Protein AF-A0A9X4KV84-F1 (afdb_monomer_lite)

Foldseek 3Di:
DDDDDDPVVVVVVVVVVVVVVVVVVVVVPPDDPPPDDDPDDDDDPFAWWWKDFLPDDDTDIDGPPDDQLVCVVRVHDPVSVQTQKMKTKDKDAAALVCPPHWDKDKDQFDDAKKWKDKQNHTQQDPVRRIDHGRHIDITTCPVRDDHNDMMMMMMMHGHPNNDPVPVVVVVVVVVPDDPDDD

pLDDT: mean 81.69, std 18.49, range [31.92, 98.62]

Structure (mmCIF, N/CA/C/O backbone):
data_AF-A0A9X4KV84-F1
#
_entry.id   AF-A0A9X4KV84-F1
#
loop_
_atom_site.group_PDB
_atom_site.id
_atom_site.type_symbol
_atom_site.label_atom_id
_atom_site.label_alt_id
_atom_site.label_comp_id
_atom_site.label_asym_id
_atom_site.label_entity_id
_atom_site.label_seq_id
_atom_site.pdbx_PDB_ins_code
_atom_site.Cartn_x
_atom_site.Cartn_y
_atom_site.Cartn_z
_atom_site.occupancy
_atom_site.B_iso_or_equiv
_atom_site.auth_seq_id
_atom_site.auth_comp_id
_atom_site.auth_asym_id
_atom_site.auth_atom_id
_atom_site.pdbx_PDB_model_num
ATOM 1 N N . MET A 1 1 ? -4.447 16.804 89.891 1.00 31.92 1 MET A N 1
ATOM 2 C CA . MET A 1 1 ? -5.544 16.135 89.158 1.00 31.92 1 MET A CA 1
ATOM 3 C C . MET A 1 1 ? -5.402 16.503 87.684 1.00 31.92 1 MET A C 1
ATOM 5 O O . MET A 1 1 ? -5.644 17.652 87.350 1.00 31.92 1 MET A O 1
ATOM 9 N N . GLY A 1 2 ? -4.873 15.615 86.836 1.00 37.56 2 GLY A N 1
ATOM 10 C CA . GLY A 1 2 ? -4.540 15.930 85.438 1.00 37.56 2 GLY A CA 1
ATOM 11 C C . GLY A 1 2 ? -5.217 14.962 84.474 1.00 37.56 2 GLY A C 1
ATOM 12 O O . GLY A 1 2 ? -5.084 13.751 84.623 1.00 37.56 2 GLY A O 1
ATOM 13 N N . ILE A 1 3 ? -5.956 15.500 83.505 1.00 43.69 3 ILE A N 1
ATOM 14 C CA . ILE A 1 3 ? -6.633 14.739 82.453 1.00 43.69 3 ILE A CA 1
ATOM 15 C C . ILE A 1 3 ? -5.649 14.579 81.291 1.00 43.69 3 ILE A C 1
ATOM 17 O O . ILE A 1 3 ? -5.285 15.554 80.643 1.00 43.69 3 ILE A O 1
ATOM 21 N N . SER A 1 4 ? -5.228 13.344 81.016 1.00 40.88 4 SER A N 1
ATOM 22 C CA . SER A 1 4 ? -4.529 12.979 79.782 1.00 40.88 4 SER A CA 1
ATOM 23 C C . SER A 1 4 ? -5.303 11.855 79.108 1.00 40.88 4 SER A C 1
ATOM 25 O O . SER A 1 4 ? -5.288 10.708 79.553 1.00 40.88 4 SER A O 1
ATOM 27 N N . LYS A 1 5 ? -6.020 12.191 78.036 1.00 51.00 5 LYS A N 1
ATOM 28 C CA . LYS A 1 5 ? -6.536 11.226 77.065 1.00 51.00 5 LYS A CA 1
ATOM 29 C C . LYS A 1 5 ? -6.236 11.763 75.671 1.00 51.00 5 LYS A C 1
ATOM 31 O O . LYS A 1 5 ? -6.382 12.950 75.416 1.00 51.00 5 LYS A O 1
ATOM 36 N N . SER A 1 6 ? -5.883 10.848 74.774 1.00 55.12 6 SER A N 1
ATOM 37 C CA . SER A 1 6 ? -5.799 11.052 73.323 1.00 55.12 6 SER A CA 1
ATOM 38 C C . SER A 1 6 ? -4.479 11.568 72.731 1.00 55.12 6 SER A C 1
ATOM 40 O O . SER A 1 6 ? -4.425 12.602 72.080 1.00 55.12 6 SER A O 1
ATOM 42 N N . LYS A 1 7 ? -3.405 10.779 72.848 1.00 51.72 7 LYS A N 1
ATOM 43 C CA . LYS A 1 7 ? -2.336 10.764 71.819 1.00 51.72 7 LYS A CA 1
ATOM 44 C C . LYS A 1 7 ? -2.367 9.483 70.974 1.00 51.72 7 LYS A C 1
ATOM 46 O O . LYS A 1 7 ? -2.123 9.513 69.776 1.00 51.72 7 LYS A O 1
ATOM 51 N N . HIS A 1 8 ? -2.783 8.371 71.579 1.00 53.56 8 HIS A N 1
ATOM 52 C CA . HIS A 1 8 ? -2.815 7.052 70.941 1.00 53.56 8 HIS A CA 1
ATOM 53 C C . HIS A 1 8 ? -3.986 6.845 69.962 1.00 53.56 8 HIS A C 1
ATOM 55 O O . HIS A 1 8 ? -3.854 6.076 69.015 1.00 53.56 8 HIS A O 1
ATOM 61 N N . ALA A 1 9 ? -5.121 7.529 70.156 1.00 58.47 9 ALA A N 1
ATOM 62 C CA . ALA A 1 9 ? -6.281 7.410 69.266 1.00 58.47 9 ALA A CA 1
ATOM 63 C C . ALA A 1 9 ? -6.051 8.128 67.923 1.00 58.47 9 ALA A C 1
ATOM 65 O O . ALA A 1 9 ? -6.337 7.564 66.870 1.00 58.47 9 ALA A O 1
ATOM 66 N N . TYR A 1 10 ? -5.447 9.323 67.955 1.00 57.88 10 TYR A N 1
ATOM 67 C CA . TYR A 1 10 ? -5.087 10.075 66.750 1.00 57.88 10 TYR A CA 1
ATOM 68 C C . TYR A 1 10 ? -4.026 9.358 65.910 1.00 57.88 10 TYR A C 1
ATOM 70 O O . TYR A 1 10 ? -4.160 9.304 64.694 1.00 57.88 10 TYR A O 1
ATOM 78 N N . ALA A 1 11 ? -3.027 8.733 66.543 1.00 67.56 11 ALA A N 1
ATOM 79 C CA . ALA A 1 11 ? -2.010 7.959 65.832 1.00 67.56 11 ALA A CA 1
ATOM 80 C C . ALA A 1 11 ? -2.615 6.779 65.050 1.00 67.56 11 ALA A C 1
ATOM 82 O O . ALA A 1 11 ? -2.280 6.574 63.887 1.00 67.56 11 ALA A O 1
ATOM 83 N N . ARG A 1 12 ? -3.568 6.047 65.646 1.00 68.81 12 ARG A N 1
ATOM 84 C CA . ARG A 1 12 ? -4.254 4.931 64.970 1.00 68.81 12 ARG A CA 1
ATOM 85 C C . ARG A 1 12 ? -5.157 5.404 63.829 1.00 68.81 12 ARG A C 1
ATOM 87 O O . ARG A 1 12 ? -5.172 4.769 62.783 1.00 68.81 12 ARG A O 1
ATOM 94 N N . LEU A 1 13 ? -5.863 6.523 64.000 1.00 69.19 13 LEU A N 1
ATOM 95 C CA . LEU A 1 13 ? -6.731 7.084 62.959 1.00 69.19 13 LEU A CA 1
ATOM 96 C C . LEU A 1 13 ? -5.924 7.621 61.763 1.00 69.19 13 LEU A C 1
ATOM 98 O O . LEU A 1 13 ? -6.273 7.348 60.619 1.00 69.19 13 LEU A O 1
ATOM 102 N N . ILE A 1 14 ? -4.814 8.322 62.022 1.00 70.44 14 ILE A N 1
ATOM 103 C CA . ILE A 1 14 ? -3.903 8.825 60.980 1.00 70.44 14 ILE A CA 1
ATOM 104 C C . ILE A 1 14 ? -3.277 7.660 60.206 1.00 70.44 14 ILE A C 1
ATOM 106 O O . ILE A 1 14 ? -3.200 7.704 58.982 1.00 70.44 14 ILE A O 1
ATOM 110 N N . GLN A 1 15 ? -2.892 6.587 60.897 1.00 69.94 15 GLN A N 1
ATOM 111 C CA . GLN A 1 15 ? -2.297 5.414 60.262 1.00 69.94 15 GLN A CA 1
ATOM 112 C C . GLN A 1 15 ? -3.302 4.650 59.386 1.00 69.94 15 GLN A C 1
ATOM 114 O O . GLN A 1 15 ? -2.944 4.222 58.293 1.00 69.94 15 GLN A O 1
ATOM 119 N N . VAL A 1 16 ? -4.574 4.564 59.795 1.00 74.06 16 VAL A N 1
ATOM 120 C CA . VAL A 1 16 ? -5.647 4.004 58.952 1.00 74.06 16 VAL A CA 1
ATOM 121 C C . VAL A 1 16 ? -5.887 4.869 57.711 1.00 74.06 16 VAL A C 1
ATOM 123 O O . VAL A 1 16 ? -5.986 4.331 56.613 1.00 74.06 16 VAL A O 1
ATOM 126 N N . LEU A 1 17 ? -5.915 6.198 57.850 1.00 74.75 17 LEU A N 1
ATOM 127 C CA . LEU A 1 17 ? -6.122 7.109 56.717 1.00 74.75 17 LEU A CA 1
ATOM 128 C C . LEU A 1 17 ? -4.961 7.080 55.710 1.00 74.75 17 LEU A C 1
ATOM 130 O O . LEU A 1 17 ? -5.214 7.107 54.508 1.00 74.75 17 LEU A O 1
ATOM 134 N N . ILE A 1 18 ? -3.712 6.958 56.178 1.00 74.00 18 ILE A N 1
ATOM 135 C CA . ILE A 1 18 ? -2.532 6.775 55.314 1.00 74.00 18 ILE A CA 1
ATOM 136 C C . ILE A 1 18 ? -2.587 5.419 54.596 1.00 74.00 18 ILE A C 1
ATOM 138 O O . ILE A 1 18 ? -2.305 5.341 53.403 1.00 74.00 18 ILE A O 1
ATOM 142 N N . CYS A 1 19 ? -3.000 4.348 55.278 1.00 67.81 19 CYS A N 1
ATOM 143 C CA . CYS A 1 19 ? -3.191 3.051 54.629 1.00 67.81 19 CYS A CA 1
ATOM 144 C C . CYS A 1 19 ? -4.310 3.096 53.575 1.00 67.81 19 CYS A C 1
ATOM 146 O O . CYS A 1 19 ? -4.136 2.545 52.491 1.00 67.81 19 CYS A O 1
ATOM 148 N N . CYS A 1 20 ? -5.425 3.783 53.845 1.00 65.06 20 CYS A N 1
ATOM 149 C CA . CYS A 1 20 ? -6.516 3.948 52.883 1.00 65.06 20 CYS A CA 1
ATOM 150 C C . CYS A 1 20 ? -6.105 4.791 51.668 1.00 65.06 20 CYS A C 1
ATOM 152 O O . CYS A 1 20 ? -6.444 4.425 50.545 1.00 65.06 20 CYS A O 1
ATOM 154 N N . SER A 1 21 ? -5.351 5.880 51.853 1.00 66.19 21 SER A N 1
ATOM 155 C CA . SER A 1 21 ? -4.881 6.699 50.729 1.00 66.19 21 SER A CA 1
ATOM 156 C C . SER A 1 21 ? -3.833 5.975 49.878 1.00 66.19 21 SER A C 1
ATOM 158 O O . SER A 1 21 ? -3.889 6.060 48.652 1.00 66.19 21 SER A O 1
ATOM 160 N N . LEU A 1 22 ? -2.943 5.190 50.497 1.00 62.53 22 LEU A N 1
ATOM 161 C CA . LEU A 1 22 ? -1.990 4.336 49.780 1.00 62.53 22 LEU A CA 1
ATOM 162 C C . LEU A 1 22 ? -2.686 3.188 49.029 1.00 62.53 22 LEU A C 1
ATOM 164 O O . LEU A 1 22 ? -2.293 2.877 47.906 1.00 62.53 22 LEU A O 1
ATOM 168 N N . LEU A 1 23 ? -3.751 2.606 49.589 1.00 59.19 23 LEU A N 1
ATOM 169 C CA . LEU A 1 23 ? -4.572 1.594 48.909 1.00 59.19 23 LEU A CA 1
ATOM 170 C C . LEU A 1 23 ? -5.308 2.166 47.686 1.00 59.19 23 LEU A C 1
ATOM 172 O O . LEU A 1 23 ? -5.343 1.523 46.638 1.00 59.19 23 LEU A O 1
ATOM 176 N N . ILE A 1 24 ? -5.851 3.383 47.791 1.00 59.69 24 ILE A N 1
ATOM 177 C CA . ILE A 1 24 ? -6.530 4.059 46.673 1.00 59.69 24 ILE A CA 1
ATOM 178 C C . ILE A 1 24 ? -5.525 4.437 45.573 1.00 59.69 24 ILE A C 1
ATOM 180 O O . ILE A 1 24 ? -5.800 4.229 44.392 1.00 59.69 24 ILE A O 1
ATOM 184 N N . ALA A 1 25 ? -4.341 4.934 45.945 1.00 58.47 25 ALA A N 1
ATOM 185 C CA . ALA A 1 25 ? -3.285 5.267 44.989 1.00 58.47 25 ALA A CA 1
ATOM 186 C C . ALA A 1 25 ? -2.738 4.026 44.257 1.00 58.47 25 ALA A C 1
ATOM 188 O O . ALA A 1 25 ? -2.452 4.099 43.063 1.00 58.47 25 ALA A O 1
ATOM 189 N N . TYR A 1 26 ? -2.648 2.875 44.935 1.00 54.00 26 TYR A N 1
ATOM 190 C CA . TYR A 1 26 ? -2.216 1.619 44.315 1.00 54.00 26 TYR A CA 1
ATOM 191 C C . TYR A 1 26 ? -3.222 1.101 43.272 1.00 54.00 26 TYR A C 1
ATOM 193 O O . TYR A 1 26 ? -2.822 0.619 42.214 1.00 54.00 26 TYR A O 1
ATOM 201 N N . ALA A 1 27 ? -4.528 1.266 43.511 1.00 57.31 27 ALA A N 1
ATOM 202 C CA . ALA A 1 27 ? -5.568 0.842 42.569 1.00 57.31 27 ALA A CA 1
ATOM 203 C C . ALA A 1 27 ? -5.575 1.648 41.252 1.00 57.31 27 ALA A C 1
ATOM 205 O O . ALA A 1 27 ? -5.948 1.110 40.213 1.00 57.31 27 ALA A O 1
ATOM 206 N N . ALA A 1 28 ? -5.126 2.909 41.267 1.00 57.09 28 ALA A N 1
ATOM 207 C CA . ALA A 1 28 ? -5.052 3.755 40.069 1.00 57.09 28 ALA A CA 1
ATOM 208 C C . ALA A 1 28 ? -3.843 3.447 39.159 1.00 57.09 28 ALA A C 1
ATOM 210 O O . ALA A 1 28 ? -3.827 3.865 38.004 1.00 57.09 28 ALA A O 1
ATOM 211 N N . VAL A 1 29 ? -2.844 2.715 39.669 1.00 61.12 29 VAL A N 1
ATOM 212 C CA . VAL A 1 29 ? -1.615 2.319 38.947 1.00 61.12 29 VAL A CA 1
ATOM 213 C C . VAL A 1 29 ? -1.661 0.848 38.508 1.00 61.12 29 VAL A C 1
ATOM 215 O O . VAL A 1 29 ? -0.728 0.348 37.882 1.00 61.12 29 VAL A O 1
ATOM 218 N N . ALA A 1 30 ? -2.754 0.132 38.790 1.00 60.44 30 ALA A N 1
ATOM 219 C CA . ALA A 1 30 ? -2.911 -1.232 38.313 1.00 60.44 30 ALA A CA 1
ATOM 220 C C . ALA A 1 30 ? -2.868 -1.254 36.770 1.00 60.44 30 ALA A C 1
ATOM 222 O O . ALA A 1 30 ? -3.636 -0.527 36.128 1.00 60.44 30 ALA A O 1
ATOM 223 N N . PRO A 1 31 ? -1.998 -2.073 36.147 1.00 59.78 31 PRO A N 1
ATOM 224 C CA . PRO A 1 31 ? -2.042 -2.260 34.707 1.00 59.78 31 PRO A CA 1
ATOM 225 C C . PRO A 1 31 ? -3.432 -2.787 34.345 1.00 59.78 31 PRO A C 1
ATOM 227 O O . PRO A 1 31 ? -3.904 -3.768 34.924 1.00 59.78 31 PRO A O 1
ATOM 230 N N . LYS A 1 32 ? -4.100 -2.101 33.409 1.00 57.22 32 LYS A N 1
ATOM 231 C CA . LYS A 1 32 ? -5.385 -2.524 32.842 1.00 57.22 32 LYS A CA 1
ATOM 232 C C . LYS A 1 32 ? -5.257 -4.013 32.496 1.00 57.22 32 LYS A C 1
ATOM 234 O O . LYS A 1 32 ? -4.302 -4.350 31.790 1.00 57.22 32 LYS A O 1
ATOM 239 N N . PRO A 1 33 ? -6.130 -4.903 33.010 1.00 52.88 33 PRO A N 1
ATOM 240 C CA . PRO A 1 33 ? -6.007 -6.326 32.735 1.00 52.88 33 PRO A CA 1
ATOM 241 C C . PRO A 1 33 ? -5.939 -6.493 31.222 1.00 52.88 33 PRO A C 1
ATOM 243 O O . PRO A 1 33 ? -6.800 -5.968 30.511 1.00 52.88 33 PRO A O 1
ATOM 246 N N . ALA A 1 34 ? -4.876 -7.144 30.739 1.00 56.00 34 ALA A N 1
ATOM 247 C CA . ALA A 1 34 ? -4.759 -7.502 29.338 1.00 56.00 34 ALA A CA 1
ATOM 248 C C . ALA A 1 34 ? -6.031 -8.278 29.006 1.00 56.00 34 ALA A C 1
ATOM 250 O O . ALA A 1 34 ? -6.264 -9.349 29.570 1.00 56.00 34 ALA A O 1
ATOM 251 N N . ALA A 1 35 ? -6.903 -7.670 28.199 1.00 55.09 35 ALA A N 1
ATOM 252 C CA . ALA A 1 35 ? -8.144 -8.296 27.796 1.00 55.09 35 ALA A CA 1
ATOM 253 C C . ALA A 1 35 ? -7.789 -9.693 27.284 1.00 55.09 35 ALA A C 1
ATOM 255 O O . ALA A 1 35 ? -6.889 -9.830 26.451 1.00 55.09 35 ALA A O 1
ATOM 256 N N . ALA A 1 36 ? -8.437 -10.718 27.845 1.00 50.62 36 ALA A N 1
ATOM 257 C CA . ALA A 1 36 ? -8.315 -12.085 27.367 1.00 50.62 36 ALA A CA 1
ATOM 258 C C . ALA A 1 36 ? -8.410 -12.047 25.839 1.00 50.62 36 ALA A C 1
ATOM 260 O O . ALA A 1 36 ? -9.330 -11.420 25.311 1.00 50.62 36 ALA A O 1
ATOM 261 N N . ALA A 1 37 ? -7.411 -12.611 25.156 1.00 52.72 37 ALA A N 1
ATOM 262 C CA . ALA A 1 37 ? -7.287 -12.545 23.709 1.00 52.72 37 ALA A CA 1
ATOM 263 C C . ALA A 1 37 ? -8.496 -13.237 23.068 1.00 52.72 37 ALA A C 1
ATOM 265 O O . ALA A 1 37 ? -8.481 -14.440 22.822 1.00 52.72 37 ALA A O 1
ATOM 266 N N . GLY A 1 38 ? -9.564 -12.470 22.847 1.00 59.44 38 GLY A N 1
ATOM 267 C CA . GLY A 1 38 ? -10.649 -12.860 21.969 1.00 59.44 38 GLY A CA 1
ATOM 268 C C . GLY A 1 38 ? -10.066 -13.156 20.594 1.00 59.44 38 GLY A C 1
ATOM 269 O O . GLY A 1 38 ? -9.060 -12.563 20.192 1.00 59.44 38 GLY A O 1
ATOM 270 N N . GLU A 1 39 ? -10.676 -14.107 19.898 1.00 70.12 39 GLU A N 1
ATOM 271 C CA . GLU A 1 39 ? -10.296 -14.481 18.542 1.00 70.12 39 GLU A CA 1
ATOM 272 C C . GLU A 1 39 ? -10.177 -13.220 17.670 1.00 70.12 39 GLU A C 1
ATOM 274 O O . GLU A 1 39 ? -11.114 -12.425 17.554 1.00 70.12 39 GLU A O 1
ATOM 279 N N . ARG A 1 40 ? -8.977 -12.977 17.130 1.00 82.94 40 ARG A N 1
ATOM 280 C CA . ARG A 1 40 ? -8.724 -11.828 16.259 1.00 82.94 40 ARG A CA 1
ATOM 281 C C . ARG A 1 40 ? -9.376 -12.104 14.912 1.00 82.94 40 ARG A C 1
ATOM 283 O O . ARG A 1 40 ? -8.931 -12.976 14.173 1.00 82.94 40 ARG A O 1
ATOM 290 N N . GLU A 1 41 ? -10.405 -11.334 14.587 1.00 89.62 41 GLU A N 1
ATOM 291 C CA . GLU A 1 41 ? -10.995 -11.332 13.252 1.00 89.62 41 GLU A CA 1
ATOM 292 C C . GLU A 1 41 ? -9.955 -10.785 12.255 1.00 89.62 41 GLU A C 1
ATOM 294 O O . GLU A 1 41 ? -9.416 -9.694 12.449 1.00 89.62 41 GLU A O 1
ATOM 299 N N . SER A 1 42 ? -9.615 -11.565 11.224 1.00 90.94 42 SER A N 1
ATOM 300 C CA . SER A 1 42 ? -8.576 -11.223 10.244 1.00 90.94 42 SER A CA 1
ATOM 301 C C . SER A 1 42 ? -8.947 -11.701 8.841 1.00 90.94 42 SER A C 1
ATOM 303 O O . SER A 1 42 ? -9.674 -12.679 8.674 1.00 90.94 42 SER A O 1
ATOM 305 N N . ALA A 1 43 ? -8.451 -10.996 7.824 1.00 92.25 43 ALA A N 1
ATOM 306 C CA . ALA A 1 43 ? -8.642 -11.340 6.420 1.00 92.25 43 ALA A CA 1
ATOM 307 C C . ALA A 1 43 ? -7.367 -11.034 5.627 1.00 92.25 43 ALA A C 1
ATOM 309 O O . ALA A 1 43 ? -6.706 -10.023 5.864 1.00 92.25 43 ALA A O 1
ATOM 310 N N . SER A 1 44 ? -7.025 -11.895 4.666 1.00 95.81 44 SER A N 1
ATOM 311 C CA . SER A 1 44 ? -5.858 -11.678 3.809 1.00 95.81 44 SER A CA 1
ATOM 312 C C . SER A 1 44 ? -6.143 -10.627 2.736 1.00 95.81 44 SER A C 1
ATOM 314 O O . SER A 1 44 ? -7.187 -10.649 2.081 1.00 95.81 44 SER A O 1
ATOM 316 N N . LEU A 1 45 ? -5.170 -9.746 2.501 1.00 97.00 45 LEU A N 1
ATOM 317 C CA . LEU A 1 45 ? -5.171 -8.813 1.372 1.00 97.00 45 LEU A CA 1
ATOM 318 C C . LEU A 1 45 ? -4.319 -9.308 0.191 1.00 97.00 45 LEU A C 1
ATOM 320 O O . LEU A 1 45 ? -4.112 -8.559 -0.760 1.00 97.00 45 LEU A O 1
ATOM 324 N N . ASN A 1 46 ? -3.853 -10.559 0.211 1.00 97.25 46 ASN A N 1
ATOM 325 C CA . ASN A 1 46 ? -3.121 -11.161 -0.906 1.00 97.25 46 ASN A CA 1
ATOM 326 C C . ASN A 1 46 ? -4.009 -11.337 -2.154 1.00 97.25 46 ASN A C 1
ATOM 328 O O . ASN A 1 46 ? -5.241 -11.212 -2.118 1.00 97.25 46 ASN A O 1
ATOM 332 N N . GLY A 1 47 ? -3.369 -11.632 -3.282 1.00 97.12 47 GLY A N 1
ATOM 333 C CA . GLY A 1 47 ? -4.006 -11.787 -4.588 1.00 97.12 47 GLY A CA 1
ATOM 334 C C . GLY A 1 47 ? -3.682 -10.625 -5.517 1.00 97.12 47 GLY A C 1
ATOM 335 O O . GLY A 1 47 ? -2.618 -10.028 -5.418 1.00 97.12 47 GLY A O 1
ATOM 336 N N . ILE A 1 48 ? -4.587 -10.310 -6.437 1.00 97.94 48 ILE A N 1
ATOM 337 C CA . ILE A 1 48 ? -4.337 -9.322 -7.491 1.00 97.94 48 ILE A CA 1
ATOM 338 C C . ILE A 1 48 ? -4.553 -7.896 -6.964 1.00 97.94 48 ILE A C 1
ATOM 340 O O . ILE A 1 48 ? -5.543 -7.619 -6.281 1.00 97.94 48 ILE A O 1
ATOM 344 N N . TRP A 1 49 ? -3.608 -7.006 -7.249 1.00 98.56 49 TRP A N 1
ATOM 345 C CA . TRP A 1 49 ? -3.635 -5.580 -6.927 1.00 98.56 49 TRP A CA 1
ATOM 346 C C . TRP A 1 49 ? -3.472 -4.758 -8.205 1.00 98.56 49 TRP A C 1
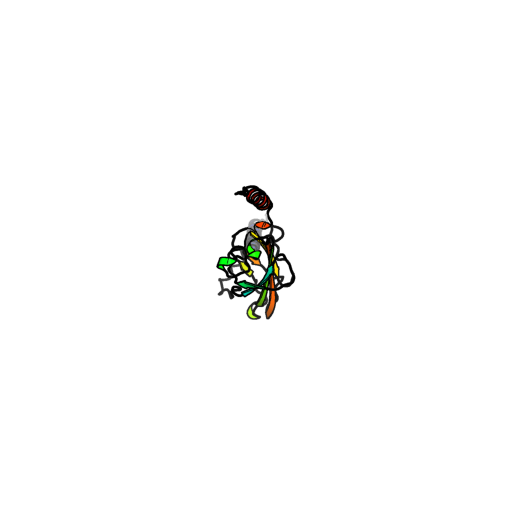ATOM 348 O O . TRP A 1 49 ? -2.853 -5.212 -9.170 1.00 98.56 49 TRP A O 1
ATOM 358 N N . ASP A 1 50 ? -3.971 -3.524 -8.183 1.00 98.56 50 ASP A N 1
ATOM 359 C CA . ASP A 1 50 ? -3.650 -2.552 -9.222 1.00 98.56 50 ASP A CA 1
ATOM 360 C C . ASP A 1 50 ? -2.208 -2.082 -9.043 1.00 98.56 50 ASP A C 1
ATOM 362 O O . ASP A 1 50 ? -1.805 -1.697 -7.942 1.00 98.56 50 ASP A O 1
ATOM 366 N N . PHE A 1 51 ? -1.449 -2.051 -10.130 1.00 98.38 51 PHE A N 1
ATOM 367 C CA . PHE A 1 51 ? -0.063 -1.608 -10.144 1.00 98.38 51 PHE A CA 1
ATOM 368 C C . PHE A 1 51 ? 0.168 -0.500 -11.162 1.00 98.38 51 PHE A C 1
ATOM 370 O O . PHE A 1 51 ? -0.264 -0.589 -12.312 1.00 98.38 51 PHE A O 1
ATOM 377 N N . TYR A 1 52 ? 0.897 0.527 -10.737 1.00 98.12 52 TYR A N 1
ATOM 378 C CA . TYR A 1 52 ? 1.248 1.682 -11.552 1.00 98.12 52 TYR A CA 1
ATOM 379 C C . TYR A 1 52 ? 2.776 1.863 -11.547 1.00 98.12 52 TYR A C 1
ATOM 381 O O . TYR A 1 52 ? 3.344 2.357 -10.560 1.00 98.12 52 TYR A O 1
ATOM 389 N N . PRO A 1 53 ? 3.471 1.457 -12.625 1.00 97.00 53 PRO A N 1
ATOM 390 C CA . PRO A 1 53 ? 4.923 1.540 -12.711 1.00 97.00 53 PRO A CA 1
ATOM 391 C C . PRO A 1 53 ? 5.395 2.996 -12.787 1.00 97.00 53 PRO A C 1
ATOM 393 O O . PRO A 1 53 ? 4.820 3.818 -13.501 1.00 97.00 53 PRO A O 1
ATOM 396 N N . ASN A 1 54 ? 6.455 3.320 -12.042 1.00 94.81 54 ASN A N 1
ATOM 397 C CA . ASN A 1 54 ? 7.051 4.656 -11.919 1.00 94.81 54 ASN A CA 1
ATOM 398 C C . ASN A 1 54 ? 6.042 5.785 -11.617 1.00 94.81 54 ASN A C 1
ATOM 400 O O . ASN A 1 54 ? 6.282 6.938 -11.969 1.00 94.81 54 ASN A O 1
ATOM 404 N N . GLY A 1 55 ? 4.921 5.472 -10.954 1.00 86.31 55 GLY A N 1
ATOM 405 C CA . GLY A 1 55 ? 3.884 6.458 -10.628 1.00 86.31 55 GLY A CA 1
ATOM 406 C C . GLY A 1 55 ? 3.114 6.978 -11.847 1.00 86.31 55 GLY A C 1
ATOM 407 O O . GLY A 1 55 ? 2.527 8.055 -11.775 1.00 86.31 55 GLY A O 1
ATOM 408 N N . GLY A 1 56 ? 3.137 6.242 -12.963 1.00 93.38 56 GLY A N 1
ATOM 409 C CA . GLY A 1 56 ? 2.338 6.548 -14.147 1.00 93.38 56 GLY A CA 1
ATOM 410 C C . GLY A 1 56 ? 0.834 6.345 -13.928 1.00 93.38 56 GLY A C 1
ATOM 411 O O . GLY A 1 56 ? 0.381 5.948 -12.858 1.00 93.38 56 GLY A O 1
ATOM 412 N N . THR A 1 57 ? 0.046 6.604 -14.970 1.00 95.12 57 THR A N 1
ATOM 413 C CA . THR A 1 57 ? -1.424 6.496 -14.928 1.00 95.12 57 THR A CA 1
ATOM 414 C C . THR A 1 57 ? -1.958 5.194 -15.519 1.00 95.12 57 THR A C 1
ATOM 416 O O . THR A 1 57 ? -3.105 4.833 -15.264 1.00 95.12 57 THR A O 1
ATOM 419 N N . THR A 1 58 ? -1.148 4.467 -16.294 1.00 97.25 58 TH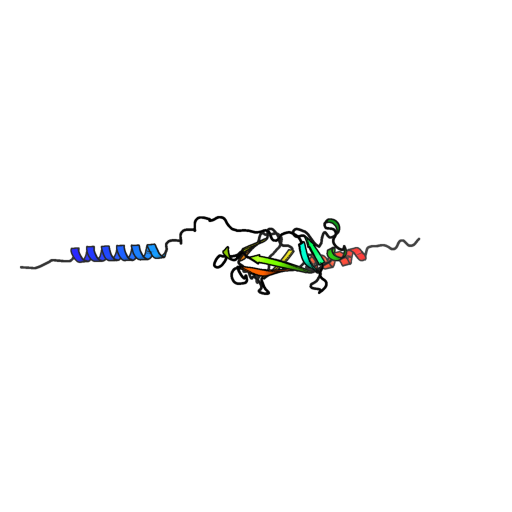R A N 1
ATOM 420 C CA . THR A 1 58 ? -1.532 3.164 -16.843 1.00 97.25 58 THR A CA 1
ATOM 421 C C . THR A 1 58 ? -1.547 2.111 -15.743 1.00 97.25 58 THR A C 1
ATOM 423 O O . THR A 1 58 ? -0.533 1.875 -15.085 1.00 97.25 58 THR A O 1
ATOM 426 N N . ARG A 1 59 ? -2.703 1.469 -15.582 1.00 97.62 59 ARG A N 1
ATOM 427 C CA . ARG A 1 59 ? -2.943 0.407 -14.609 1.00 97.62 59 ARG A CA 1
ATOM 428 C C . ARG A 1 59 ? -2.542 -0.957 -15.171 1.00 97.62 59 ARG A C 1
ATOM 430 O O . ARG A 1 59 ? -2.902 -1.290 -16.298 1.00 97.62 59 ARG A O 1
ATOM 437 N N . TYR A 1 60 ? -1.886 -1.759 -14.342 1.00 98.19 60 TYR A N 1
ATOM 438 C CA . TYR A 1 60 ? -1.551 -3.164 -14.584 1.00 98.19 60 TYR A CA 1
ATOM 439 C C . TYR A 1 60 ? -2.007 -4.039 -13.415 1.00 98.19 60 TYR A C 1
ATOM 441 O O . TYR A 1 60 ? -2.338 -3.524 -12.349 1.00 98.19 60 TYR A O 1
ATOM 449 N N . ASP A 1 61 ? -2.001 -5.354 -13.613 1.00 98.00 61 ASP A N 1
ATOM 450 C CA . ASP A 1 61 ? -2.147 -6.329 -12.534 1.00 98.00 61 ASP A CA 1
ATOM 451 C C . ASP A 1 61 ? -0.786 -6.683 -11.939 1.00 98.00 61 ASP A C 1
ATOM 453 O O . ASP A 1 61 ? 0.187 -6.891 -12.666 1.00 98.00 61 ASP A O 1
ATOM 457 N N . ILE A 1 62 ? -0.738 -6.808 -10.616 1.00 97.88 62 ILE A N 1
ATOM 458 C CA . ILE A 1 62 ? 0.367 -7.450 -9.904 1.00 97.88 62 ILE A CA 1
ATOM 459 C C . ILE A 1 62 ? -0.197 -8.390 -8.842 1.00 97.88 62 ILE A C 1
ATOM 461 O O . ILE A 1 62 ? -1.157 -8.056 -8.146 1.00 97.88 62 ILE A O 1
ATOM 465 N N . VAL A 1 63 ? 0.380 -9.580 -8.708 1.00 97.81 63 VAL A N 1
ATOM 466 C CA . VAL A 1 63 ? -0.006 -10.536 -7.665 1.00 97.81 63 VAL A CA 1
ATOM 467 C C . VAL A 1 63 ? 0.791 -10.240 -6.399 1.00 97.81 63 VAL A C 1
ATOM 469 O O . VAL A 1 63 ? 1.996 -10.034 -6.450 1.00 97.81 63 VAL A O 1
ATOM 472 N N . VAL A 1 64 ? 0.144 -10.226 -5.242 1.00 96.81 64 VAL A N 1
ATOM 473 C CA . VAL A 1 64 ? 0.801 -10.128 -3.937 1.00 96.81 64 VAL A CA 1
ATOM 474 C C . VAL A 1 64 ? 0.643 -11.472 -3.220 1.00 96.81 64 VAL A C 1
ATOM 476 O O . VAL A 1 64 ? -0.498 -11.916 -3.047 1.00 96.81 64 VAL A O 1
ATOM 479 N N . PRO A 1 65 ? 1.742 -12.123 -2.795 1.00 95.75 65 PRO A N 1
ATOM 480 C CA . PRO A 1 65 ? 3.138 -11.681 -2.905 1.00 95.75 65 PRO A CA 1
ATOM 481 C C . PRO A 1 65 ? 3.756 -11.933 -4.296 1.00 95.75 65 PRO A C 1
ATOM 483 O O . PRO A 1 65 ? 3.550 -12.984 -4.895 1.00 95.75 65 PRO A O 1
ATOM 486 N N . SER A 1 66 ? 4.554 -10.983 -4.788 1.00 95.25 66 SER A N 1
ATOM 487 C CA . SER A 1 66 ? 5.483 -11.153 -5.917 1.00 95.25 66 SER A CA 1
ATOM 488 C C . SER A 1 66 ? 6.502 -10.010 -5.944 1.00 95.25 66 SER A C 1
ATOM 490 O O . SER A 1 66 ? 6.404 -9.068 -5.150 1.00 95.25 66 SER A O 1
ATOM 492 N N . TYR A 1 67 ? 7.452 -10.075 -6.876 1.00 93.81 67 TYR A N 1
ATOM 493 C CA . TYR A 1 67 ? 8.487 -9.064 -7.072 1.00 93.81 67 TYR A CA 1
ATOM 494 C C . TYR A 1 67 ? 8.419 -8.537 -8.510 1.00 93.81 67 TYR A C 1
ATOM 496 O O . TYR A 1 67 ? 8.598 -9.302 -9.457 1.00 93.81 67 TYR A O 1
ATOM 504 N N . TRP A 1 68 ? 8.160 -7.235 -8.702 1.00 94.56 68 TRP A N 1
ATOM 505 C CA . TRP A 1 68 ? 8.098 -6.661 -10.057 1.00 94.56 68 TRP A CA 1
ATOM 506 C C . TRP A 1 68 ? 9.450 -6.729 -10.777 1.00 94.56 68 TRP A C 1
ATOM 508 O O . TRP A 1 68 ? 9.496 -6.704 -12.006 1.00 94.56 68 TRP A O 1
ATOM 518 N N . ASP A 1 69 ? 10.554 -6.759 -10.022 1.00 92.38 69 ASP A N 1
ATOM 519 C CA . ASP A 1 69 ? 11.917 -6.764 -10.544 1.00 92.38 69 ASP A CA 1
ATOM 520 C C . ASP A 1 69 ? 12.430 -8.166 -10.892 1.00 92.38 69 ASP A C 1
ATOM 522 O O . ASP A 1 69 ? 13.450 -8.291 -11.569 1.00 92.38 69 ASP A O 1
ATOM 526 N N . GLU A 1 70 ? 11.663 -9.202 -10.552 1.00 93.00 70 GLU A N 1
ATOM 527 C CA . GLU A 1 70 ? 11.799 -10.567 -11.065 1.00 93.00 70 GLU A CA 1
ATOM 528 C C . GLU A 1 70 ? 10.751 -10.843 -12.154 1.00 93.00 70 GLU A C 1
ATOM 530 O O . GLU A 1 70 ? 10.090 -11.878 -12.162 1.00 93.00 70 GLU A O 1
ATOM 535 N N . ALA A 1 71 ? 10.570 -9.884 -13.065 1.00 90.81 71 ALA A N 1
ATOM 536 C CA . ALA A 1 71 ? 9.458 -9.849 -14.013 1.00 90.81 71 ALA A CA 1
ATOM 537 C C . ALA A 1 71 ? 9.207 -11.181 -14.744 1.00 90.81 71 ALA A C 1
ATOM 539 O O . ALA A 1 71 ? 8.067 -11.630 -14.816 1.00 90.81 71 ALA A O 1
ATOM 540 N N . GLU A 1 72 ? 10.257 -11.849 -15.225 1.00 91.94 72 GLU A N 1
ATOM 541 C CA . GLU A 1 72 ? 10.146 -13.131 -15.935 1.00 91.94 72 GLU A CA 1
ATOM 542 C C . GLU A 1 72 ? 9.579 -14.256 -15.053 1.00 91.94 72 GLU A C 1
ATOM 544 O O . GLU A 1 72 ? 8.730 -15.015 -15.517 1.00 91.94 72 GLU A O 1
ATOM 549 N N . ASN A 1 73 ? 9.966 -14.318 -13.772 1.00 94.81 73 ASN A N 1
ATOM 550 C CA . ASN A 1 73 ? 9.497 -15.338 -12.823 1.00 94.81 73 ASN A CA 1
ATOM 551 C C . ASN A 1 73 ? 7.991 -15.223 -12.541 1.00 94.81 73 ASN A C 1
ATOM 553 O O . ASN A 1 73 ? 7.355 -16.206 -12.166 1.00 94.81 73 ASN A O 1
ATOM 557 N N . PHE A 1 74 ? 7.426 -14.026 -12.718 1.00 94.00 74 PHE A N 1
ATOM 558 C CA . PHE A 1 74 ? 6.028 -13.716 -12.417 1.00 94.00 74 PHE A CA 1
ATOM 559 C C . PHE A 1 74 ? 5.198 -13.340 -13.656 1.00 94.00 74 PHE A C 1
ATOM 561 O O . PHE A 1 74 ? 4.030 -12.979 -13.520 1.00 94.00 74 PHE A O 1
ATOM 568 N N . GLY A 1 75 ? 5.765 -13.437 -14.864 1.00 95.25 75 GLY A N 1
ATOM 569 C CA . GLY A 1 75 ? 5.062 -13.133 -16.116 1.00 95.25 75 GLY A CA 1
ATOM 570 C C . GLY A 1 75 ? 4.761 -11.645 -16.339 1.00 95.25 75 GLY A C 1
ATOM 571 O O . GLY A 1 75 ? 3.824 -11.309 -17.062 1.00 95.25 75 GLY A O 1
ATOM 572 N N . TYR A 1 76 ? 5.531 -10.746 -15.726 1.00 96.75 76 TYR A N 1
ATOM 573 C CA . TYR A 1 76 ? 5.407 -9.300 -15.913 1.00 96.75 76 TYR A CA 1
ATOM 574 C C . TYR A 1 76 ? 6.242 -8.798 -17.102 1.00 96.75 76 TYR A C 1
ATOM 576 O O . TYR A 1 76 ? 7.180 -9.473 -17.535 1.00 96.75 76 TYR A O 1
ATOM 584 N N . PRO A 1 77 ? 5.958 -7.592 -17.636 1.00 95.75 77 PRO A N 1
ATOM 585 C CA . PRO A 1 77 ? 6.790 -6.990 -18.672 1.00 95.75 77 PRO A CA 1
ATOM 586 C C . PRO A 1 77 ? 8.255 -6.893 -18.233 1.00 95.75 77 PRO A C 1
ATOM 588 O O . PRO A 1 77 ? 8.551 -6.348 -17.172 1.00 95.75 77 PRO A O 1
ATOM 591 N N . SER A 1 78 ? 9.191 -7.340 -19.073 1.00 94.62 78 SER A N 1
ATOM 592 C CA . SER A 1 78 ? 10.633 -7.311 -18.765 1.00 94.62 78 SER A CA 1
ATOM 593 C C . SER A 1 78 ? 11.165 -5.904 -18.462 1.00 94.62 78 SER A C 1
ATOM 595 O O . SER A 1 78 ? 12.127 -5.741 -17.712 1.00 94.62 78 SER A O 1
ATOM 597 N N . SER A 1 79 ? 10.496 -4.863 -18.970 1.00 92.88 79 SER A N 1
ATOM 598 C CA . SER A 1 79 ? 10.792 -3.464 -18.644 1.00 92.88 79 SER A CA 1
ATOM 599 C C . SER A 1 79 ? 10.654 -3.150 -17.148 1.00 92.88 79 SER A C 1
ATOM 601 O O . SER A 1 79 ? 11.316 -2.229 -16.656 1.00 92.88 79 SER A O 1
ATOM 603 N N . TRP A 1 80 ? 9.866 -3.931 -16.397 1.00 94.88 80 TRP A N 1
ATOM 604 C CA . TRP A 1 80 ? 9.650 -3.723 -14.966 1.00 94.88 80 TRP A CA 1
ATOM 605 C C . TRP A 1 80 ? 10.906 -3.957 -14.117 1.00 94.88 80 TRP A C 1
ATOM 607 O O . TRP A 1 80 ? 11.071 -3.312 -13.080 1.00 94.88 80 TRP A O 1
ATOM 617 N N . ALA A 1 81 ? 11.859 -4.761 -14.602 1.00 91.56 81 ALA A N 1
ATOM 618 C CA . ALA A 1 81 ? 13.139 -5.028 -13.933 1.00 91.56 81 ALA A CA 1
ATOM 619 C C . ALA A 1 81 ? 13.994 -3.769 -13.674 1.00 91.56 81 ALA A C 1
ATOM 621 O O . ALA A 1 81 ? 14.927 -3.777 -12.864 1.00 91.56 81 ALA A O 1
ATOM 622 N N . THR A 1 82 ? 13.679 -2.666 -14.358 1.00 90.94 82 THR A N 1
ATOM 623 C CA . THR A 1 82 ? 14.401 -1.391 -14.249 1.00 90.94 82 THR A CA 1
ATOM 624 C C . THR A 1 82 ? 13.585 -0.271 -13.598 1.00 90.94 82 THR A C 1
ATOM 626 O O . THR A 1 82 ? 14.036 0.875 -13.564 1.00 90.94 82 THR A O 1
ATOM 629 N N . LEU A 1 83 ? 12.403 -0.573 -13.047 1.00 93.88 83 LEU A N 1
ATOM 630 C CA . LEU A 1 83 ? 11.588 0.428 -12.357 1.00 93.88 83 LEU A CA 1
ATOM 631 C C . LEU A 1 83 ? 12.293 0.954 -11.107 1.00 93.88 83 LEU A C 1
ATOM 633 O O . LEU A 1 83 ? 12.855 0.206 -10.304 1.00 93.88 83 LEU A O 1
ATOM 637 N N . ASN A 1 84 ? 12.198 2.267 -10.924 1.00 95.00 84 ASN A N 1
ATOM 638 C CA . ASN A 1 84 ? 12.654 2.935 -9.710 1.00 95.00 84 ASN A CA 1
ATOM 639 C C . ASN A 1 84 ? 11.561 2.947 -8.645 1.00 95.00 84 ASN A C 1
ATOM 641 O O . ASN A 1 84 ? 11.854 3.125 -7.466 1.00 95.00 84 ASN A O 1
ATOM 645 N N . TYR A 1 85 ? 10.304 2.821 -9.061 1.00 96.25 85 TYR A N 1
ATOM 646 C CA . TYR A 1 85 ? 9.162 3.059 -8.204 1.00 96.25 85 TYR A CA 1
ATOM 647 C C . TYR A 1 85 ? 7.930 2.300 -8.697 1.00 96.25 85 TYR A C 1
ATOM 649 O O . TYR A 1 85 ? 7.744 2.134 -9.903 1.00 96.25 85 TYR A O 1
ATOM 657 N N . GLY A 1 86 ? 7.080 1.873 -7.773 1.00 97.06 86 GLY A N 1
ATOM 658 C CA . GLY A 1 86 ? 5.815 1.207 -8.050 1.00 97.06 86 GLY A CA 1
ATOM 659 C C . GLY A 1 86 ? 4.749 1.647 -7.055 1.00 97.06 86 GLY A C 1
ATOM 660 O O . GLY A 1 86 ? 5.010 1.733 -5.853 1.00 97.06 86 GLY A O 1
ATOM 661 N N . VAL A 1 87 ? 3.549 1.940 -7.553 1.00 98.19 87 VAL A N 1
ATOM 662 C CA . VAL A 1 87 ? 2.379 2.212 -6.709 1.00 98.19 87 VAL A CA 1
ATOM 663 C C . VAL A 1 87 ? 1.429 1.034 -6.809 1.00 98.19 87 VAL A C 1
ATOM 665 O O . VAL A 1 87 ? 0.973 0.698 -7.898 1.00 98.19 87 VAL A O 1
ATOM 668 N N . TYR A 1 88 ? 1.122 0.438 -5.668 1.00 98.25 88 TYR A N 1
ATOM 669 C CA . TYR A 1 88 ? 0.151 -0.633 -5.519 1.00 98.25 88 TYR A CA 1
ATOM 670 C C . TYR A 1 88 ? -1.128 -0.053 -4.948 1.00 98.25 88 TYR A C 1
ATOM 672 O O . TYR A 1 88 ? -1.060 0.722 -3.992 1.00 98.25 88 TYR A O 1
ATOM 680 N N . LYS A 1 89 ? -2.283 -0.445 -5.479 1.00 98.44 89 LYS A N 1
ATOM 681 C CA . LYS A 1 89 ? -3.583 -0.086 -4.911 1.00 98.44 89 LYS A CA 1
ATOM 682 C C . LYS A 1 89 ? -4.475 -1.305 -4.770 1.00 98.44 89 LYS A C 1
ATOM 684 O O . LYS A 1 89 ? -4.517 -2.165 -5.649 1.00 98.44 89 LYS A O 1
ATOM 689 N N . ARG A 1 90 ? -5.208 -1.358 -3.663 1.00 98.31 90 ARG A N 1
ATOM 690 C CA . ARG A 1 90 ? -6.233 -2.370 -3.422 1.00 98.31 90 ARG A CA 1
ATOM 691 C C . ARG A 1 90 ? -7.377 -1.801 -2.610 1.00 98.31 90 ARG A C 1
ATOM 693 O O . ARG A 1 90 ? -7.162 -1.145 -1.594 1.00 98.31 90 ARG A O 1
ATOM 700 N N . ASN A 1 91 ? -8.592 -2.121 -3.035 1.00 98.19 91 ASN A N 1
ATOM 701 C CA . ASN A 1 91 ? -9.779 -1.895 -2.227 1.00 98.19 91 ASN A CA 1
ATOM 702 C C . ASN A 1 91 ? -10.037 -3.097 -1.320 1.00 98.19 91 ASN A C 1
ATOM 704 O O . ASN A 1 91 ? -9.824 -4.245 -1.713 1.00 98.19 91 ASN A O 1
ATOM 708 N N . PHE A 1 92 ? -10.499 -2.827 -0.107 1.00 97.38 92 PHE A N 1
ATOM 709 C CA . PHE A 1 92 ? -10.852 -3.851 0.867 1.00 97.38 92 PHE A CA 1
ATOM 710 C C . PHE A 1 92 ? -12.006 -3.374 1.744 1.00 97.38 92 PHE A C 1
ATOM 712 O O . PHE A 1 92 ? -12.200 -2.175 1.942 1.00 97.38 92 PHE A O 1
ATOM 719 N N . THR A 1 93 ? -12.783 -4.313 2.27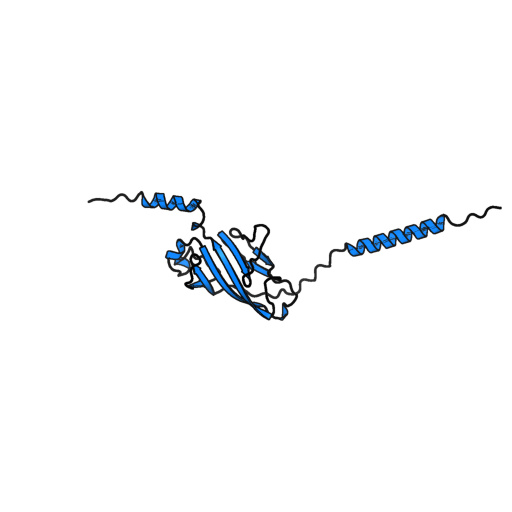1 1.00 96.56 93 THR A N 1
ATOM 720 C CA . THR A 1 93 ? -13.921 -4.009 3.140 1.00 96.56 93 THR A CA 1
ATOM 721 C C . THR A 1 93 ? -13.589 -4.403 4.562 1.00 96.56 93 THR A C 1
ATOM 723 O O . THR A 1 93 ? -13.113 -5.508 4.811 1.00 96.56 93 THR A O 1
ATOM 726 N N . ILE A 1 94 ? -13.871 -3.497 5.492 1.00 95.94 94 ILE A N 1
ATOM 727 C CA . ILE A 1 94 ? -13.769 -3.773 6.920 1.00 95.94 94 ILE A CA 1
ATOM 728 C C . ILE A 1 94 ? -15.183 -4.076 7.416 1.00 95.94 94 ILE A C 1
ATOM 730 O O . ILE A 1 94 ? -16.060 -3.224 7.250 1.00 95.94 94 ILE A O 1
ATOM 734 N N . PRO A 1 95 ? -15.446 -5.253 8.005 1.00 94.19 95 PRO A N 1
ATOM 735 C CA . PRO A 1 95 ? -16.760 -5.585 8.542 1.00 94.19 95 PRO A CA 1
ATOM 736 C C . PRO A 1 95 ? -17.239 -4.577 9.595 1.00 94.19 95 PRO A C 1
ATOM 738 O O . PRO A 1 95 ? -16.456 -4.054 10.389 1.00 94.19 95 PRO A O 1
ATOM 741 N N . ALA A 1 96 ? -18.549 -4.316 9.646 1.00 93.69 96 ALA A N 1
ATOM 742 C CA . ALA A 1 96 ? -19.132 -3.410 10.645 1.00 93.69 96 ALA A CA 1
ATOM 743 C C . ALA A 1 96 ? -18.930 -3.912 12.091 1.00 93.69 96 ALA A C 1
ATOM 745 O O . ALA A 1 96 ? -18.900 -3.115 13.028 1.00 93.69 96 ALA A O 1
ATOM 746 N N . THR A 1 97 ? -18.717 -5.221 12.268 1.00 92.06 97 THR A N 1
ATOM 747 C CA . THR A 1 97 ? -18.362 -5.882 13.537 1.00 92.06 97 THR A CA 1
ATOM 748 C C . THR A 1 97 ? -17.035 -5.401 14.128 1.00 92.06 97 THR A C 1
ATOM 750 O O . THR A 1 97 ? -16.770 -5.647 15.308 1.00 92.06 97 THR A O 1
ATOM 753 N N . MET A 1 98 ? -16.197 -4.720 13.340 1.00 91.12 98 MET A N 1
ATOM 754 C CA . MET A 1 98 ? -14.932 -4.132 13.787 1.00 91.12 98 MET A CA 1
ATOM 755 C C . MET A 1 98 ? -15.048 -2.663 14.214 1.00 91.12 98 MET A C 1
ATOM 757 O O . MET A 1 98 ? -14.048 -2.060 14.594 1.00 91.12 98 MET A O 1
ATOM 761 N N . SER A 1 99 ? -16.244 -2.070 14.180 1.00 92.56 99 SER A N 1
ATOM 762 C CA . SER A 1 99 ? -16.438 -0.689 14.631 1.00 92.56 99 SER A CA 1
ATOM 763 C C . SER A 1 99 ? -16.021 -0.512 16.098 1.00 92.56 99 SER A C 1
ATOM 765 O O . SER A 1 99 ? -16.363 -1.329 16.954 1.00 92.56 99 SER A O 1
ATOM 767 N N . GLY A 1 100 ? -15.249 0.541 16.380 1.00 91.25 100 GLY A N 1
ATOM 768 C CA . GLY A 1 100 ? -14.694 0.825 17.710 1.00 91.25 100 GLY A CA 1
ATOM 769 C C . GLY A 1 100 ? -13.554 -0.100 18.161 1.00 91.25 100 GLY A C 1
ATOM 770 O O . GLY A 1 100 ? -13.119 0.015 19.307 1.00 91.25 100 GLY A O 1
ATOM 771 N N . LYS A 1 101 ? -13.070 -1.007 17.302 1.00 93.62 101 LYS A N 1
ATOM 772 C CA . LYS A 1 101 ? -11.886 -1.841 17.564 1.00 93.62 101 LYS A CA 1
ATOM 773 C C . LYS A 1 101 ? -10.634 -1.219 16.947 1.00 93.62 101 LYS A C 1
ATOM 775 O O . LYS A 1 101 ? -10.723 -0.408 16.031 1.00 93.62 101 LYS A O 1
ATOM 780 N N . GLU A 1 102 ? -9.472 -1.644 17.433 1.00 95.06 102 GLU A N 1
ATOM 781 C CA . GLU A 1 102 ? -8.197 -1.348 16.780 1.00 95.06 102 GLU A CA 1
ATOM 782 C C . GLU A 1 102 ? -8.068 -2.166 15.491 1.00 95.06 102 GLU A C 1
ATOM 784 O O . GLU A 1 102 ? -8.359 -3.368 15.467 1.00 95.06 102 GLU A O 1
ATOM 789 N N . ILE A 1 103 ? -7.621 -1.515 14.422 1.00 96.38 103 ILE A N 1
ATOM 790 C CA . ILE A 1 103 ? -7.493 -2.099 13.089 1.00 96.38 103 ILE A CA 1
ATOM 791 C C . ILE A 1 103 ? -6.036 -1.985 12.667 1.00 96.38 103 ILE A C 1
ATOM 793 O O . ILE A 1 103 ? -5.481 -0.890 12.605 1.00 96.38 103 ILE A O 1
ATOM 797 N N . PHE A 1 104 ? -5.431 -3.122 12.332 1.00 96.38 104 PHE A N 1
ATOM 798 C CA . PHE A 1 104 ? -4.030 -3.194 11.940 1.00 96.38 104 PHE A CA 1
ATOM 799 C C . PHE A 1 104 ? -3.872 -3.757 10.529 1.00 96.38 104 PHE A C 1
ATOM 801 O O . PHE A 1 104 ? -4.598 -4.668 10.134 1.00 96.38 104 PHE A O 1
ATOM 808 N N . LEU A 1 105 ? -2.888 -3.240 9.792 1.00 96.19 105 LEU A N 1
ATOM 809 C CA . LEU A 1 105 ? -2.325 -3.908 8.621 1.00 96.19 105 LEU A CA 1
ATOM 810 C C . LEU A 1 105 ? -1.071 -4.665 9.038 1.00 96.19 105 LEU A C 1
ATOM 812 O O . LEU A 1 105 ? -0.122 -4.057 9.532 1.00 96.19 105 LEU A O 1
ATOM 816 N N . ASP A 1 106 ? -1.068 -5.969 8.788 1.00 94.81 106 ASP A N 1
ATOM 817 C CA . ASP A 1 106 ? 0.082 -6.838 8.998 1.00 94.81 106 ASP A CA 1
ATOM 818 C C . ASP A 1 106 ? 0.744 -7.120 7.635 1.00 94.81 106 ASP A C 1
ATOM 820 O O . ASP A 1 106 ? 0.167 -7.766 6.760 1.00 94.81 106 ASP A O 1
ATOM 824 N N . PHE A 1 107 ? 1.949 -6.587 7.437 1.00 93.50 107 PHE A N 1
ATOM 825 C CA . PHE A 1 107 ? 2.805 -6.857 6.284 1.00 93.50 107 PHE A CA 1
ATOM 826 C C . PHE A 1 107 ? 3.911 -7.816 6.706 1.00 93.50 107 PHE A C 1
ATOM 828 O O . PHE A 1 107 ? 4.698 -7.472 7.585 1.00 93.50 107 PHE A O 1
ATOM 835 N N . ASP A 1 108 ? 4.038 -8.962 6.039 1.00 91.00 108 ASP A N 1
ATOM 836 C CA . ASP A 1 108 ? 5.151 -9.882 6.304 1.00 91.00 108 ASP A CA 1
ATOM 837 C C . ASP A 1 108 ? 6.477 -9.303 5.816 1.00 91.00 108 ASP A C 1
ATOM 839 O O . ASP A 1 108 ? 7.493 -9.352 6.509 1.00 91.00 108 ASP A O 1
ATOM 843 N N . GLN A 1 109 ? 6.473 -8.759 4.596 1.00 89.56 109 GLN A N 1
ATOM 844 C CA . GLN A 1 109 ? 7.646 -8.162 3.978 1.00 89.56 109 GLN A CA 1
ATOM 845 C C . GLN A 1 109 ? 7.251 -7.030 3.039 1.00 89.56 109 GLN A C 1
ATOM 847 O O . GLN A 1 109 ? 6.325 -7.144 2.236 1.00 89.56 109 GLN A O 1
ATOM 852 N N . ILE A 1 110 ? 8.038 -5.962 3.086 1.00 89.44 110 ILE A N 1
ATOM 853 C CA . ILE A 1 110 ? 8.020 -4.889 2.101 1.00 89.44 110 ILE A CA 1
ATOM 854 C C . ILE A 1 110 ? 9.455 -4.499 1.768 1.00 89.44 110 ILE A C 1
ATOM 856 O O . ILE A 1 110 ? 10.323 -4.463 2.645 1.00 89.44 110 ILE A O 1
ATOM 860 N N . ALA A 1 111 ? 9.754 -4.282 0.490 1.00 86.94 111 ALA A N 1
ATOM 861 C CA . ALA A 1 111 ? 11.122 -4.021 0.076 1.00 86.94 111 ALA A CA 1
ATOM 862 C C . ALA A 1 111 ? 11.218 -3.202 -1.216 1.00 86.94 111 ALA A C 1
ATOM 864 O O . ALA A 1 111 ? 10.354 -3.323 -2.078 1.00 86.94 111 ALA A O 1
ATOM 865 N N . PRO A 1 112 ? 12.330 -2.470 -1.396 1.00 88.44 112 PRO A N 1
ATOM 866 C CA . PRO A 1 112 ? 13.316 -2.136 -0.365 1.00 88.44 112 PRO A CA 1
ATOM 867 C C . PRO A 1 112 ? 12.897 -0.978 0.554 1.00 88.44 112 PRO A C 1
ATOM 869 O O . PRO A 1 112 ? 13.326 -0.939 1.704 1.00 88.44 112 PRO A O 1
ATOM 872 N N . LEU A 1 113 ? 12.065 -0.053 0.079 1.00 93.12 113 LEU A N 1
ATOM 873 C CA . LEU A 1 113 ? 11.600 1.089 0.864 1.00 93.12 113 LEU A CA 1
ATOM 874 C C . LEU A 1 113 ? 10.174 1.434 0.459 1.00 93.12 113 LEU A C 1
ATOM 876 O O . LEU A 1 113 ? 9.884 1.475 -0.736 1.00 93.12 113 LEU A O 1
ATOM 880 N N . ALA A 1 114 ? 9.301 1.721 1.421 1.00 95.06 114 ALA A N 1
ATOM 881 C CA . ALA A 1 114 ? 7.914 2.028 1.115 1.00 95.06 114 ALA A CA 1
ATOM 882 C C . ALA A 1 114 ? 7.260 3.060 2.028 1.00 95.06 114 ALA A C 1
ATOM 884 O O . ALA A 1 114 ? 7.744 3.350 3.119 1.00 95.06 114 ALA A O 1
ATOM 885 N N . LYS A 1 115 ? 6.125 3.582 1.561 1.00 96.38 115 LYS A N 1
ATOM 886 C CA . LYS A 1 115 ? 5.149 4.344 2.341 1.00 96.38 115 LYS A CA 1
ATOM 887 C C . LYS A 1 115 ? 3.758 3.762 2.125 1.00 96.38 115 LYS A C 1
ATOM 889 O O . LYS A 1 115 ? 3.419 3.380 1.003 1.00 96.38 115 LYS A O 1
ATOM 894 N N . VAL A 1 116 ? 2.953 3.744 3.180 1.00 97.44 116 VAL A N 1
ATOM 895 C CA . VAL A 1 116 ? 1.598 3.180 3.174 1.00 97.44 116 VAL A CA 1
ATOM 896 C C . VAL A 1 116 ? 0.573 4.282 3.399 1.00 97.44 116 VAL A C 1
ATOM 898 O O . VAL A 1 116 ? 0.778 5.171 4.224 1.00 97.44 116 VAL A O 1
ATOM 901 N N . PHE A 1 117 ? -0.525 4.221 2.655 1.00 98.38 117 PHE A N 1
ATOM 902 C CA . PHE A 1 117 ? -1.634 5.158 2.734 1.00 98.38 117 PHE A CA 1
ATOM 903 C C . PHE A 1 117 ? -2.949 4.388 2.817 1.00 98.38 117 PHE A C 1
ATOM 905 O O . PHE A 1 117 ? -3.167 3.451 2.049 1.00 98.38 117 PHE A O 1
ATOM 912 N N . VAL A 1 118 ? -3.841 4.816 3.704 1.00 98.62 118 VAL A N 1
ATOM 913 C CA . VAL A 1 118 ? -5.217 4.312 3.790 1.00 98.62 118 VAL A CA 1
ATOM 914 C C . VAL A 1 118 ? -6.159 5.478 3.553 1.00 98.62 118 VAL A C 1
ATOM 916 O O . VAL A 1 118 ? -6.039 6.512 4.207 1.00 98.62 118 VAL A O 1
ATOM 919 N N . ASN A 1 119 ? -7.061 5.338 2.581 1.00 98.38 119 ASN A N 1
ATOM 920 C CA . ASN A 1 119 ? -8.012 6.382 2.187 1.00 98.38 119 ASN A CA 1
ATOM 921 C C . ASN A 1 119 ? -7.335 7.742 1.897 1.00 98.38 119 ASN A C 1
ATOM 923 O O . ASN A 1 119 ? -7.882 8.800 2.186 1.00 98.38 119 ASN A O 1
ATOM 927 N N . GLY A 1 120 ? -6.115 7.710 1.345 1.00 97.62 120 GLY A N 1
ATOM 928 C CA . GLY A 1 120 ? -5.305 8.899 1.049 1.00 97.62 120 GLY A CA 1
ATOM 929 C C . GLY A 1 120 ? -4.478 9.442 2.223 1.00 97.62 120 GLY A C 1
ATOM 930 O O . GLY A 1 120 ? -3.590 10.264 1.999 1.00 97.62 120 GLY A O 1
ATOM 931 N N . THR A 1 121 ? -4.689 8.953 3.446 1.00 97.56 121 THR A N 1
ATOM 932 C CA . THR A 1 121 ? -3.934 9.360 4.640 1.00 97.56 121 THR A CA 1
ATOM 933 C C . THR A 1 121 ? -2.669 8.521 4.779 1.00 97.56 121 THR A C 1
ATOM 935 O O . THR A 1 121 ? -2.751 7.294 4.826 1.00 97.56 121 THR A O 1
ATOM 938 N N . GLN A 1 122 ? -1.494 9.163 4.855 1.00 97.25 122 GLN A N 1
ATOM 939 C CA . GLN A 1 122 ? -0.232 8.456 5.096 1.00 97.25 122 GLN A CA 1
ATOM 940 C C . GLN A 1 122 ? -0.245 7.850 6.501 1.00 97.25 122 GLN A C 1
ATOM 942 O O . GLN A 1 122 ? -0.415 8.566 7.487 1.00 97.25 122 GLN A O 1
ATOM 947 N N . ILE A 1 123 ? 0.007 6.550 6.591 1.00 96.19 123 ILE A N 1
ATOM 948 C CA . ILE A 1 123 ? 0.226 5.874 7.864 1.00 96.19 123 ILE A CA 1
ATOM 949 C C . ILE A 1 123 ? 1.685 6.103 8.253 1.00 96.19 123 ILE A C 1
ATOM 951 O O . ILE A 1 123 ? 2.607 5.659 7.566 1.00 96.19 123 ILE A O 1
ATOM 955 N N . ALA A 1 124 ? 1.892 6.895 9.303 1.00 82.19 124 ALA A N 1
ATOM 956 C CA . ALA A 1 124 ? 3.214 7.288 9.764 1.00 82.19 124 ALA A CA 1
ATOM 957 C C . ALA A 1 124 ? 3.701 6.389 10.906 1.00 82.19 124 ALA A C 1
ATOM 959 O O . ALA A 1 124 ? 2.943 5.981 11.777 1.00 82.19 124 ALA A O 1
ATOM 960 N N . THR A 1 125 ? 5.001 6.132 10.891 1.00 79.06 125 THR A N 1
ATOM 961 C CA . THR A 1 125 ? 5.797 5.517 11.958 1.00 79.06 125 THR A CA 1
ATOM 962 C C . THR A 1 125 ? 6.886 6.516 12.370 1.00 79.06 125 THR A C 1
ATOM 964 O O . THR A 1 125 ? 7.023 7.573 11.742 1.00 79.06 125 THR A O 1
ATOM 967 N N . ASP A 1 126 ? 7.719 6.167 13.352 1.00 79.75 126 ASP A N 1
ATOM 968 C CA . ASP A 1 126 ? 8.823 7.007 13.858 1.00 79.75 126 ASP A CA 1
ATOM 969 C C . ASP A 1 126 ? 9.798 7.495 12.764 1.00 79.75 126 ASP A C 1
ATOM 971 O O . ASP A 1 126 ? 10.473 8.512 12.905 1.00 79.75 126 ASP A O 1
ATOM 975 N N . THR A 1 127 ? 9.842 6.804 11.626 1.00 81.12 127 THR A N 1
ATOM 976 C CA . THR A 1 127 ? 10.701 7.078 10.465 1.00 81.12 127 THR A CA 1
ATOM 977 C C . THR A 1 127 ? 10.012 7.942 9.402 1.00 81.12 127 THR A C 1
ATOM 979 O O . THR A 1 127 ? 10.232 7.754 8.203 1.00 81.12 127 THR A O 1
ATOM 982 N N . ASN A 1 128 ? 9.137 8.876 9.799 1.00 83.19 128 ASN A N 1
ATOM 983 C CA . ASN A 1 128 ? 8.324 9.681 8.870 1.00 83.19 128 ASN A CA 1
ATOM 984 C C . ASN A 1 128 ? 7.469 8.807 7.913 1.00 83.19 128 ASN A C 1
ATOM 986 O O . ASN A 1 128 ? 7.217 9.163 6.753 1.00 83.19 128 ASN A O 1
ATOM 990 N N . GLY A 1 129 ? 7.058 7.627 8.397 1.00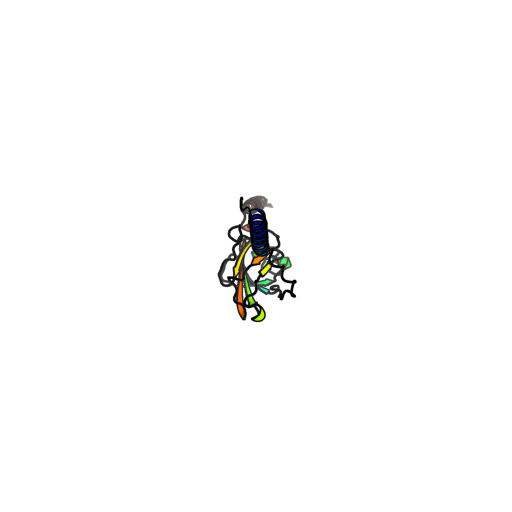 82.19 129 GLY A N 1
ATOM 991 C CA . GLY A 1 129 ? 6.258 6.640 7.661 1.00 82.19 129 GLY A CA 1
ATOM 992 C C . GLY A 1 129 ? 7.011 5.795 6.636 1.00 82.19 129 GLY A C 1
ATOM 993 O O . GLY A 1 129 ? 6.368 5.138 5.817 1.00 82.19 129 GLY A O 1
ATOM 994 N N . TYR A 1 130 ? 8.346 5.812 6.638 1.00 86.44 130 TYR A N 1
ATOM 995 C CA . TYR A 1 130 ? 9.120 4.905 5.795 1.00 86.44 130 TYR A CA 1
ATOM 996 C C . TYR A 1 130 ? 9.211 3.504 6.401 1.00 86.44 130 TYR A C 1
ATOM 998 O O . TYR A 1 130 ? 9.704 3.325 7.514 1.00 86.44 130 TYR A O 1
ATOM 1006 N N . LEU A 1 131 ? 8.819 2.505 5.616 1.00 88.12 131 LEU A N 1
ATOM 1007 C CA . LEU A 1 131 ? 9.003 1.087 5.916 1.00 88.12 131 LEU A CA 1
ATOM 1008 C C . LEU A 1 131 ? 10.229 0.579 5.150 1.00 88.12 131 LEU A C 1
ATOM 1010 O O . LEU A 1 131 ? 10.333 0.790 3.942 1.00 88.12 131 LEU A O 1
ATOM 1014 N N . MET A 1 132 ? 11.172 -0.038 5.854 1.00 83.12 132 MET A N 1
ATOM 1015 C CA . MET A 1 132 ? 12.486 -0.454 5.360 1.00 83.12 132 MET A CA 1
ATOM 1016 C C . MET A 1 132 ? 12.562 -1.966 5.092 1.00 83.12 132 MET A C 1
ATOM 1018 O O . MET A 1 132 ? 11.662 -2.734 5.416 1.00 83.12 132 MET A O 1
ATOM 1022 N N . THR A 1 133 ? 13.651 -2.385 4.447 1.00 80.38 133 THR A N 1
ATOM 1023 C CA . THR A 1 133 ? 13.773 -3.666 3.742 1.00 80.38 133 THR A CA 1
ATOM 1024 C C . THR A 1 133 ? 13.433 -4.899 4.587 1.00 80.38 133 THR A C 1
ATOM 1026 O O . THR A 1 133 ? 14.133 -5.192 5.557 1.00 80.38 133 THR A O 1
ATOM 1029 N N . ARG A 1 134 ? 12.473 -5.701 4.103 1.00 71.31 134 ARG A N 1
ATOM 1030 C CA . ARG A 1 134 ? 12.227 -7.108 4.489 1.00 71.31 134 ARG A CA 1
ATOM 1031 C C . ARG A 1 134 ? 11.961 -7.349 5.978 1.00 71.31 134 ARG A C 1
ATOM 1033 O O . ARG A 1 134 ? 12.234 -8.435 6.483 1.00 71.31 134 ARG A O 1
ATOM 1040 N N . LEU A 1 135 ? 11.420 -6.352 6.664 1.00 80.06 135 LEU A N 1
ATOM 1041 C CA . LEU A 1 135 ? 10.925 -6.516 8.022 1.00 80.06 135 LEU A CA 1
ATOM 1042 C C . LEU A 1 135 ? 9.404 -6.679 8.011 1.00 80.06 135 LEU A C 1
ATOM 1044 O O . LEU A 1 135 ? 8.743 -6.074 7.158 1.00 80.06 135 LEU A O 1
ATOM 1048 N N . PRO A 1 136 ? 8.853 -7.457 8.955 1.00 87.56 136 PRO A N 1
ATOM 1049 C CA . PRO A 1 136 ? 7.430 -7.436 9.198 1.00 87.56 136 PRO A CA 1
ATOM 1050 C C . PRO A 1 136 ? 7.033 -6.077 9.775 1.00 87.56 136 PRO A C 1
ATOM 1052 O O . PRO A 1 136 ? 7.719 -5.527 10.643 1.00 87.56 136 PRO A O 1
ATOM 1055 N N . TYR A 1 137 ? 5.911 -5.546 9.306 1.00 91.50 137 TYR A N 1
ATOM 1056 C CA . TYR A 1 137 ? 5.334 -4.306 9.803 1.00 91.50 137 TYR A CA 1
ATOM 1057 C C . TYR A 1 137 ? 3.906 -4.540 10.246 1.00 91.50 137 TYR A C 1
ATOM 1059 O O . TYR A 1 137 ? 3.089 -5.049 9.488 1.00 91.50 137 TYR A O 1
ATOM 1067 N N . LYS A 1 138 ? 3.607 -4.086 11.458 1.00 93.44 138 LYS A N 1
ATOM 1068 C CA . LYS A 1 138 ? 2.249 -3.984 11.965 1.00 93.44 138 LYS A CA 1
ATOM 1069 C C . LYS A 1 138 ? 1.889 -2.516 12.094 1.00 93.44 138 LYS A C 1
ATOM 1071 O O . LYS A 1 138 ? 2.466 -1.814 12.923 1.00 93.44 138 LYS A O 1
ATOM 1076 N N . LEU A 1 139 ? 0.982 -2.050 11.247 1.00 94.94 139 LEU A N 1
ATOM 1077 C CA . LEU A 1 139 ? 0.609 -0.642 11.165 1.00 94.94 139 LEU A CA 1
ATOM 1078 C C . LEU A 1 139 ? -0.796 -0.452 11.715 1.00 94.94 139 LEU A C 1
ATOM 1080 O O . LEU A 1 139 ? -1.733 -1.056 11.202 1.00 94.94 139 LEU A O 1
ATOM 1084 N N . ASP A 1 140 ? -0.940 0.392 12.730 1.00 95.81 140 ASP A N 1
ATOM 1085 C CA . ASP A 1 140 ? -2.252 0.833 13.194 1.00 95.81 140 ASP A CA 1
ATOM 1086 C C . ASP A 1 140 ? -2.870 1.775 12.151 1.00 95.81 140 ASP A C 1
ATOM 1088 O O . ASP A 1 140 ? -2.287 2.803 11.795 1.00 95.81 140 ASP A O 1
ATOM 1092 N N . ILE A 1 141 ? -4.041 1.402 11.638 1.00 97.25 141 ILE A N 1
ATOM 1093 C CA . ILE A 1 141 ? -4.805 2.186 10.663 1.00 97.25 141 ILE A CA 1
ATOM 1094 C C . ILE A 1 141 ? -6.147 2.660 11.223 1.00 97.25 141 ILE A C 1
ATOM 1096 O O . ILE A 1 141 ? -6.955 3.206 10.473 1.00 97.25 141 ILE A O 1
ATOM 1100 N N . THR A 1 142 ? -6.390 2.477 12.523 1.00 96.62 142 THR A N 1
ATOM 1101 C CA . THR A 1 142 ? -7.681 2.724 13.185 1.00 96.62 142 THR A CA 1
ATOM 1102 C C . THR A 1 142 ? -8.223 4.126 12.910 1.00 96.62 142 THR A C 1
ATOM 1104 O O . THR A 1 142 ? -9.415 4.293 12.680 1.00 96.62 142 THR A O 1
ATOM 1107 N N . SER A 1 143 ? -7.354 5.139 12.878 1.00 95.75 143 SER A N 1
ATOM 1108 C CA . SER A 1 143 ? -7.743 6.536 12.640 1.00 95.75 143 SER A CA 1
ATOM 1109 C C . SER A 1 143 ? -8.003 6.885 11.170 1.00 95.75 143 SER A C 1
ATOM 1111 O O . SER A 1 143 ? -8.640 7.899 10.892 1.00 95.75 143 SER A O 1
ATOM 1113 N N . ALA A 1 144 ? -7.506 6.080 10.230 1.00 97.25 144 ALA A N 1
ATOM 1114 C CA . ALA A 1 144 ? -7.621 6.325 8.791 1.00 97.25 144 ALA A CA 1
ATOM 1115 C C . ALA A 1 144 ? -8.660 5.420 8.109 1.00 97.25 144 ALA A C 1
ATOM 1117 O O . ALA A 1 144 ? -9.086 5.700 6.985 1.00 97.25 144 ALA A O 1
ATOM 1118 N N . ALA A 1 145 ? -9.039 4.322 8.762 1.00 96.81 145 ALA A N 1
ATOM 1119 C CA . ALA A 1 145 ? -9.902 3.289 8.221 1.00 96.81 145 ALA A CA 1
ATOM 1120 C C . ALA A 1 145 ? -11.376 3.490 8.599 1.00 96.81 145 ALA A C 1
ATOM 1122 O O . ALA A 1 145 ? -11.715 3.885 9.711 1.00 96.81 145 ALA A O 1
ATOM 1123 N N . ASN A 1 146 ? -12.264 3.135 7.677 1.00 97.00 146 ASN A N 1
ATOM 1124 C CA . ASN A 1 146 ? -13.708 3.198 7.847 1.00 97.00 146 ASN A CA 1
ATOM 1125 C C . ASN A 1 146 ? -14.258 1.783 8.064 1.00 97.00 146 ASN A C 1
ATOM 1127 O O . ASN A 1 146 ? -14.367 0.999 7.115 1.00 97.00 146 ASN A O 1
ATOM 1131 N N . ALA A 1 147 ? -14.607 1.444 9.306 1.00 95.50 147 ALA A N 1
ATOM 1132 C CA . ALA A 1 147 ? -15.294 0.191 9.613 1.00 95.50 147 ALA A CA 1
ATOM 1133 C C . ALA A 1 147 ? -16.707 0.166 9.001 1.00 95.50 147 ALA A C 1
ATOM 1135 O O . ALA A 1 147 ? -17.396 1.183 8.956 1.00 95.50 147 ALA A O 1
ATOM 1136 N N . GLY A 1 148 ? -17.145 -1.000 8.526 1.00 95.44 148 GLY A N 1
ATOM 1137 C CA . GLY A 1 148 ? -18.430 -1.175 7.839 1.00 95.44 148 GLY A CA 1
ATOM 1138 C C . GLY A 1 148 ? -18.465 -0.665 6.395 1.00 95.44 148 GLY A C 1
ATOM 1139 O O . GLY A 1 148 ? -19.530 -0.680 5.782 1.00 95.44 148 GLY A O 1
ATOM 1140 N N . ALA A 1 149 ? -17.333 -0.222 5.842 1.00 96.25 149 ALA A N 1
ATOM 1141 C CA . ALA A 1 149 ? -17.254 0.383 4.516 1.00 96.25 149 ALA A CA 1
ATOM 1142 C C . ALA A 1 149 ? -16.073 -0.152 3.689 1.00 96.25 149 ALA A C 1
ATOM 1144 O O . ALA A 1 149 ? -15.189 -0.863 4.181 1.00 96.25 149 ALA A O 1
ATOM 1145 N N . SER A 1 150 ? -16.072 0.203 2.401 1.00 97.56 150 SER A N 1
ATOM 1146 C CA . SER A 1 150 ? -14.915 0.015 1.526 1.00 97.56 150 SER A CA 1
ATOM 1147 C C . SER A 1 150 ? -13.832 1.037 1.861 1.00 97.56 150 SER A C 1
ATOM 1149 O O . SER A 1 150 ? -14.112 2.212 2.086 1.00 97.56 150 SER A O 1
ATOM 1151 N N . ASN A 1 151 ? -12.590 0.575 1.842 1.00 98.50 151 ASN A N 1
ATOM 1152 C CA . ASN A 1 151 ? -11.381 1.344 2.079 1.00 98.50 151 ASN A CA 1
ATOM 1153 C C . ASN A 1 151 ? -10.415 1.127 0.918 1.00 98.50 151 ASN A C 1
ATOM 1155 O O . ASN A 1 151 ? -10.447 0.077 0.272 1.00 98.50 151 ASN A O 1
ATOM 1159 N N . THR A 1 152 ? -9.529 2.089 0.685 1.00 98.62 152 THR A N 1
ATOM 1160 C CA . THR A 1 152 ? -8.459 1.970 -0.309 1.00 98.62 152 THR A CA 1
ATOM 1161 C C . THR A 1 152 ? -7.110 1.968 0.388 1.00 98.62 152 THR A C 1
ATOM 1163 O O . THR A 1 152 ? -6.772 2.904 1.111 1.00 98.62 152 THR A O 1
ATOM 1166 N N . LEU A 1 153 ? -6.330 0.923 0.135 1.00 98.62 153 LEU A N 1
ATOM 1167 C CA . LEU A 1 153 ? -4.933 0.809 0.518 1.00 98.62 153 LEU A CA 1
ATOM 1168 C C . LEU A 1 153 ? -4.062 1.180 -0.679 1.00 98.62 153 LEU A C 1
ATOM 1170 O O . LEU A 1 153 ? -4.220 0.618 -1.762 1.00 98.62 153 LEU A O 1
ATOM 1174 N N . GLU A 1 154 ? -3.137 2.111 -0.477 1.00 98.50 154 GLU A N 1
ATOM 1175 C CA . GLU A 1 154 ? -2.103 2.464 -1.441 1.00 98.50 154 GLU A CA 1
ATOM 1176 C C . GLU A 1 154 ? -0.724 2.248 -0.816 1.00 98.50 154 GLU A C 1
ATOM 1178 O O . GLU A 1 154 ? -0.416 2.768 0.258 1.00 98.50 154 GLU A O 1
ATOM 1183 N N . VAL A 1 155 ? 0.121 1.480 -1.499 1.00 97.44 155 VAL A N 1
ATOM 1184 C CA . VAL A 1 155 ? 1.488 1.194 -1.066 1.00 97.44 155 VAL A CA 1
ATOM 1185 C C . VAL A 1 155 ? 2.445 1.687 -2.138 1.00 97.44 155 VAL A C 1
ATOM 1187 O O . VAL A 1 155 ? 2.438 1.237 -3.282 1.00 97.44 155 VAL A O 1
ATOM 1190 N N . ARG A 1 156 ? 3.262 2.660 -1.758 1.00 97.31 156 ARG A N 1
ATOM 1191 C CA . ARG A 1 156 ? 4.252 3.313 -2.609 1.00 97.31 156 ARG A CA 1
ATOM 1192 C C . ARG A 1 156 ? 5.604 2.703 -2.319 1.00 97.31 156 ARG A C 1
ATOM 1194 O O . ARG A 1 156 ? 6.082 2.863 -1.201 1.00 97.31 156 ARG A O 1
ATOM 1201 N N . VAL A 1 157 ? 6.218 2.049 -3.294 1.00 95.50 157 VAL A N 1
ATOM 1202 C CA . VAL A 1 157 ? 7.460 1.302 -3.088 1.00 95.50 157 VAL A CA 1
ATOM 1203 C C . VAL A 1 157 ? 8.537 1.814 -4.034 1.00 95.50 157 VAL A C 1
ATOM 1205 O O . VAL A 1 157 ? 8.337 1.887 -5.243 1.00 95.50 157 VAL A O 1
ATOM 1208 N N . TRP A 1 158 ? 9.693 2.170 -3.488 1.00 94.50 158 TRP A N 1
ATOM 1209 C CA . TRP A 1 158 ? 10.892 2.496 -4.256 1.00 94.50 158 TRP A CA 1
ATOM 1210 C C . TRP A 1 158 ? 11.700 1.228 -4.462 1.00 94.50 158 TRP A C 1
ATOM 1212 O O . TRP A 1 158 ? 11.972 0.543 -3.488 1.00 94.50 158 TRP A O 1
ATOM 1222 N N . GLY A 1 159 ? 12.072 0.919 -5.703 1.00 91.31 159 GLY A N 1
ATOM 1223 C CA . GLY A 1 159 ? 12.873 -0.251 -6.068 1.00 91.31 159 GLY A CA 1
ATOM 1224 C C . GLY A 1 159 ? 14.367 -0.050 -5.854 1.00 91.31 159 GLY A C 1
ATOM 1225 O O . GLY A 1 159 ? 14.847 1.064 -5.679 1.00 91.31 159 GLY A O 1
ATOM 1226 N N . LEU A 1 160 ? 15.153 -1.125 -5.947 1.00 86.56 160 LEU A N 1
ATOM 1227 C CA . LEU A 1 160 ? 16.612 -1.037 -5.775 1.00 86.56 160 LEU A CA 1
ATOM 1228 C C . LEU A 1 160 ? 17.291 -0.081 -6.773 1.00 86.56 160 LEU A C 1
ATOM 1230 O O . LEU A 1 160 ? 18.350 0.470 -6.477 1.00 86.56 160 LEU A O 1
ATOM 1234 N N . GLN A 1 161 ? 16.680 0.130 -7.940 1.00 85.69 161 GLN A N 1
ATOM 1235 C CA . GLN A 1 161 ? 17.190 1.024 -8.982 1.00 85.69 161 GLN A CA 1
ATOM 1236 C C . GLN A 1 161 ? 17.123 2.508 -8.588 1.00 85.69 161 GLN A C 1
ATOM 1238 O O . GLN A 1 161 ? 17.900 3.313 -9.108 1.00 85.69 161 GLN A O 1
ATOM 1243 N N . SER A 1 162 ? 16.265 2.883 -7.628 1.00 85.81 162 SER A N 1
ATOM 1244 C CA . SER A 1 162 ? 16.189 4.269 -7.155 1.00 85.81 162 SER A CA 1
ATOM 1245 C C . SER A 1 162 ? 17.386 4.677 -6.292 1.00 85.81 162 SER A C 1
ATOM 1247 O O . SER A 1 162 ? 17.584 5.871 -6.066 1.00 85.81 162 SER A O 1
ATOM 1249 N N . PHE A 1 163 ? 18.178 3.720 -5.793 1.00 83.56 163 PHE A N 1
ATOM 1250 C CA . PHE A 1 163 ? 19.323 3.997 -4.929 1.00 83.56 163 PHE A CA 1
ATOM 1251 C C . PHE A 1 163 ? 20.607 4.256 -5.738 1.00 83.56 163 PHE A C 1
ATOM 1253 O O . PHE A 1 163 ? 20.886 3.557 -6.717 1.00 83.56 163 PHE A O 1
ATOM 1260 N N . PRO A 1 164 ? 21.442 5.224 -5.314 1.00 72.31 164 PRO A N 1
ATOM 1261 C CA . PRO A 1 164 ? 22.597 5.691 -6.085 1.00 72.31 164 PRO A CA 1
ATOM 1262 C C . PRO A 1 164 ? 23.633 4.593 -6.375 1.00 72.31 164 PRO A C 1
ATOM 1264 O O . PRO A 1 164 ? 24.175 4.554 -7.474 1.00 72.31 164 PRO A O 1
ATOM 1267 N N . PHE A 1 165 ? 23.826 3.631 -5.465 1.00 62.00 165 PHE A N 1
ATOM 1268 C CA . PHE A 1 165 ? 24.837 2.566 -5.585 1.00 62.00 165 PHE A CA 1
ATOM 1269 C 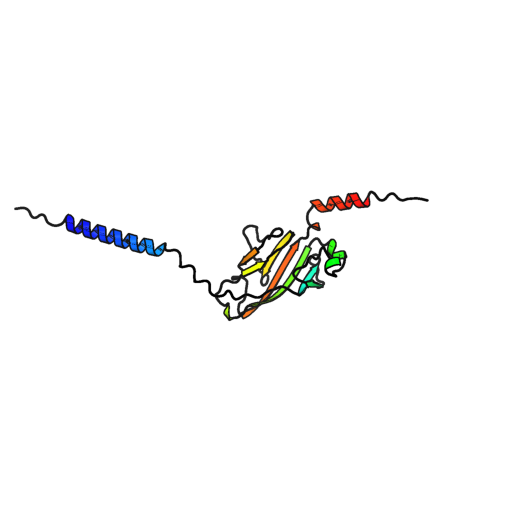C . PHE A 1 165 ? 24.660 1.619 -6.791 1.00 62.00 165 PHE A C 1
ATOM 1271 O O . PHE A 1 165 ? 25.560 0.838 -7.105 1.00 62.00 165 PHE A O 1
ATOM 1278 N N . ARG A 1 166 ? 23.504 1.633 -7.472 1.00 54.97 166 ARG A N 1
ATOM 1279 C CA . ARG A 1 166 ? 23.238 0.794 -8.659 1.00 54.97 166 ARG A CA 1
ATOM 1280 C C . ARG A 1 166 ? 23.406 1.530 -9.988 1.00 54.97 166 ARG A C 1
ATOM 1282 O O . ARG A 1 166 ? 23.595 0.855 -10.999 1.00 54.97 166 ARG A O 1
ATOM 1289 N N . ARG A 1 167 ? 23.407 2.869 -10.006 1.00 51.59 167 ARG A N 1
ATOM 1290 C CA . ARG A 1 167 ? 23.564 3.654 -11.247 1.00 51.59 167 ARG A CA 1
ATOM 1291 C C . ARG A 1 167 ? 24.954 3.500 -11.871 1.00 51.59 167 ARG A C 1
ATOM 1293 O O . ARG A 1 167 ? 25.069 3.481 -13.095 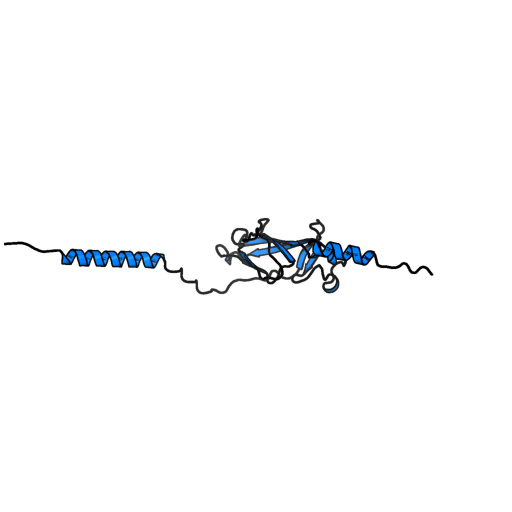1.00 51.59 167 ARG A O 1
ATOM 1300 N N . ASP A 1 168 ? 25.981 3.288 -11.053 1.00 50.97 168 ASP A N 1
ATOM 1301 C CA . ASP A 1 168 ? 27.370 3.231 -11.527 1.00 50.97 168 ASP A CA 1
ATOM 1302 C C . ASP A 1 168 ? 27.733 1.890 -12.182 1.00 50.97 168 ASP A C 1
ATOM 1304 O O . ASP A 1 168 ? 28.561 1.837 -13.090 1.00 50.97 168 ASP A O 1
ATOM 1308 N N . ARG A 1 169 ? 27.048 0.794 -11.826 1.00 50.16 169 ARG A N 1
ATOM 1309 C CA . ARG A 1 169 ? 27.325 -0.537 -12.402 1.00 50.16 169 ARG A CA 1
ATOM 1310 C C . ARG A 1 169 ? 26.863 -0.683 -13.858 1.00 50.16 169 ARG A C 1
ATOM 1312 O O . ARG A 1 169 ? 27.381 -1.532 -14.577 1.00 50.16 169 ARG A O 1
ATOM 1319 N N . ILE A 1 170 ? 25.897 0.130 -14.293 1.00 50.38 170 ILE A N 1
ATOM 1320 C CA . ILE A 1 170 ? 25.377 0.108 -15.670 1.00 50.38 170 ILE A CA 1
ATOM 1321 C C . ILE A 1 170 ? 26.344 0.822 -16.624 1.00 50.38 170 ILE A C 1
ATOM 1323 O O . ILE A 1 170 ? 26.583 0.325 -17.723 1.00 50.38 170 ILE A O 1
ATOM 1327 N N . ARG A 1 171 ? 26.987 1.917 -16.186 1.00 49.69 171 ARG A N 1
ATOM 1328 C CA . ARG A 1 171 ? 27.973 2.645 -17.009 1.00 49.69 171 ARG A CA 1
ATOM 1329 C C . ARG A 1 171 ? 29.181 1.786 -17.382 1.00 49.69 171 ARG A C 1
ATOM 1331 O O . ARG A 1 171 ? 29.665 1.887 -18.502 1.00 49.69 171 ARG A O 1
ATOM 1338 N N . HIS A 1 172 ? 29.625 0.906 -16.487 1.00 45.66 172 HIS A N 1
ATOM 1339 C CA . HIS A 1 172 ? 30.784 0.050 -16.750 1.00 45.66 172 HIS A CA 1
ATOM 1340 C C . HIS A 1 172 ? 30.478 -1.170 -17.632 1.00 45.66 172 HIS A C 1
ATOM 1342 O O . HIS A 1 172 ? 31.382 -1.673 -18.284 1.00 45.66 172 HIS A O 1
ATOM 1348 N N . ARG A 1 173 ? 29.221 -1.634 -17.727 1.00 46.00 173 ARG A N 1
ATOM 1349 C CA . ARG A 1 173 ? 28.886 -2.807 -18.562 1.00 46.00 173 ARG A CA 1
ATOM 1350 C C . ARG A 1 173 ? 28.748 -2.474 -20.052 1.00 46.00 173 ARG A C 1
ATOM 1352 O O . ARG A 1 173 ? 28.938 -3.350 -20.886 1.00 46.00 173 ARG A O 1
ATOM 1359 N N . GLN A 1 174 ? 28.414 -1.230 -20.391 1.00 46.38 174 GLN A N 1
ATOM 1360 C CA . GLN A 1 174 ? 28.269 -0.780 -21.783 1.00 46.38 174 GLN A CA 1
ATOM 1361 C C . GLN A 1 174 ? 29.579 -0.304 -22.425 1.00 46.38 174 GLN A C 1
ATOM 1363 O O . GLN A 1 174 ? 29.619 -0.154 -23.641 1.00 46.38 174 GLN A O 1
ATOM 1368 N N . ALA A 1 175 ? 30.644 -0.103 -21.644 1.00 48.69 175 ALA A N 1
ATOM 1369 C CA . ALA A 1 175 ? 31.941 0.349 -22.152 1.00 48.69 175 ALA A CA 1
ATOM 1370 C C . ALA A 1 175 ? 32.870 -0.791 -22.627 1.00 48.69 175 ALA A C 1
ATOM 1372 O O . ALA A 1 175 ? 33.842 -0.512 -23.319 1.00 48.69 175 ALA A O 1
ATOM 1373 N N . ASP A 1 176 ? 32.559 -2.055 -22.309 1.00 50.31 176 ASP A N 1
ATOM 1374 C CA . ASP A 1 176 ? 33.462 -3.207 -22.501 1.00 50.31 176 ASP A CA 1
ATOM 1375 C C . ASP A 1 176 ? 33.008 -4.205 -23.586 1.00 50.31 176 ASP A C 1
ATOM 1377 O O . ASP A 1 176 ? 33.375 -5.379 -23.558 1.00 50.31 176 ASP A O 1
ATOM 1381 N N . VAL A 1 177 ? 32.219 -3.777 -24.578 1.00 51.31 177 VAL A N 1
ATOM 1382 C CA . VAL A 1 177 ? 31.946 -4.618 -25.759 1.00 51.31 177 VAL A CA 1
ATOM 1383 C C . VAL A 1 177 ? 32.941 -4.251 -26.866 1.00 51.31 177 VAL A C 1
ATOM 1385 O O . VAL A 1 177 ? 32.699 -3.285 -27.590 1.00 51.31 177 VAL A O 1
ATOM 1388 N N . PRO A 1 178 ? 34.067 -4.975 -27.037 1.00 50.41 178 PRO A N 1
ATOM 1389 C CA . PRO A 1 178 ? 34.951 -4.726 -28.163 1.00 50.41 178 PRO A CA 1
ATOM 1390 C C . PRO A 1 178 ? 34.222 -5.087 -29.461 1.00 50.41 178 PRO A C 1
ATOM 1392 O O . PRO A 1 178 ? 33.780 -6.223 -29.659 1.00 50.41 178 PRO A O 1
ATOM 1395 N N . HIS A 1 179 ? 34.108 -4.118 -30.366 1.00 55.25 179 HIS A N 1
ATOM 1396 C CA . HIS A 1 179 ? 33.697 -4.372 -31.739 1.00 55.25 179 HIS A CA 1
ATOM 1397 C C . HIS A 1 179 ? 34.737 -5.287 -32.400 1.00 55.25 179 HIS A C 1
ATOM 1399 O O . HIS A 1 179 ? 35.840 -4.857 -32.729 1.00 55.25 179 HIS A O 1
ATOM 1405 N N . ARG A 1 180 ? 34.397 -6.565 -32.593 1.00 46.72 180 ARG A N 1
ATOM 1406 C CA . ARG A 1 180 ? 35.129 -7.438 -33.518 1.00 46.72 180 ARG A CA 1
ATOM 1407 C C . ARG A 1 180 ? 34.836 -6.963 -34.940 1.00 46.72 180 ARG A C 1
ATOM 1409 O O . ARG A 1 180 ? 33.785 -7.278 -35.490 1.00 46.72 180 ARG A O 1
ATOM 1416 N N . THR A 1 181 ? 35.750 -6.196 -35.517 1.00 50.03 181 THR A N 1
ATOM 1417 C CA . THR A 1 181 ? 35.845 -6.017 -36.968 1.00 50.03 181 THR A CA 1
ATOM 1418 C C . THR A 1 181 ? 36.518 -7.254 -37.556 1.00 50.03 181 THR A C 1
ATOM 1420 O O . THR A 1 181 ? 37.632 -7.592 -37.151 1.00 50.03 181 THR A O 1
ATOM 1423 N N . GLY A 1 182 ? 35.799 -7.951 -38.437 1.00 55.00 182 GLY A N 1
ATOM 1424 C CA . GLY A 1 182 ? 36.373 -8.909 -39.384 1.00 55.00 182 GLY A CA 1
ATOM 1425 C C . GLY A 1 182 ? 36.865 -8.214 -40.643 1.00 55.00 182 GLY A C 1
ATOM 1426 O O . GLY A 1 182 ? 36.503 -7.030 -40.832 1.00 55.00 182 GLY A O 1
#

Secondary structure (DSSP, 8-state):
------SHHHHHHHHHHHHHHHHHHHHHTSPPP-------------EEEEEEETT-S--EEEEES--GGGHHHHT--GGGGG-SEEEEEEEEE--GGGTTS--EEEES---SEEEEEETTEEE--TTTTPEETT--EEEE-TTT--TTSEEEEEEEEE-GGGSGGGHHHHHHHSS-------

Organism: NCBI:txid1457232

Radius of gyration: 30.03 Å; chains: 1; bounding box: 56×32×128 Å

InterPro domains:
  IPR008979 Galactose-binding-like domain superfamily [SSF49785] (26-160)
  IPR051913 Glycosyl Hydrolase 2 Domain-Containing Protein [PTHR42732] (21-159)
  IPR054593 Beta-mannosidase-like, galactose-binding domain-like [PF22666] (80-157)

Sequence (182 aa):
MGISKSKHAYARLIQVLICCSLLIAYAAVAPKPAAAAGERESASLNGIWDFYPNGGTTRYDIVVPSYWDEAENFGYPSSWATLNYGVYKRNFTIPATMSGKEIFLDFDQIAPLAKVFVNGTQIATDTNGYLMTRLPYKLDITSAANAGASNTLEVRVWGLQSFPFRRDRIRHRQADVPHRTG